Protein AF-A0A9D2B6S1-F1 (afdb_monomer)

Foldseek 3Di:
DDQDDDPPLVVLVVVLVVLDDDDPCPPVPNVLVVDPHSPAAEEEAEQCQLVPVQVVVCVVCVSHHYDYDHPDSSRVSNNSVVVVPDD

pLDDT: mean 92.54, std 6.23, range [56.84, 97.62]

Structure (mmCIF, N/CA/C/O backbone):
data_AF-A0A9D2B6S1-F1
#
_entry.id   AF-A0A9D2B6S1-F1
#
loop_
_atom_site.group_PDB
_atom_site.id
_atom_site.type_symbol
_atom_site.label_atom_id
_atom_site.label_alt_id
_atom_site.label_comp_id
_atom_site.label_asym_id
_atom_site.label_entity_id
_atom_site.label_seq_id
_atom_site.pdbx_PDB_ins_code
_atom_site.Cartn_x
_atom_site.Cartn_y
_atom_site.Cartn_z
_atom_site.occupancy
_atom_site.B_iso_or_equiv
_atom_site.auth_seq_id
_atom_site.auth_comp_id
_atom_site.auth_asym_id
_atom_site.auth_atom_id
_atom_site.pdbx_PDB_model_num
ATOM 1 N N . MET A 1 1 ? 18.350 -8.347 -8.443 1.00 62.94 1 MET A N 1
ATOM 2 C CA . MET A 1 1 ? 17.955 -7.808 -9.768 1.00 62.94 1 MET A CA 1
ATOM 3 C C . MET A 1 1 ? 17.981 -6.286 -9.690 1.00 62.94 1 MET A C 1
ATOM 5 O O . MET A 1 1 ? 17.498 -5.760 -8.698 1.00 62.94 1 MET A O 1
ATOM 9 N N . ARG A 1 2 ? 18.584 -5.581 -10.658 1.00 78.25 2 ARG A N 1
ATOM 10 C CA . ARG A 1 2 ? 18.677 -4.109 -10.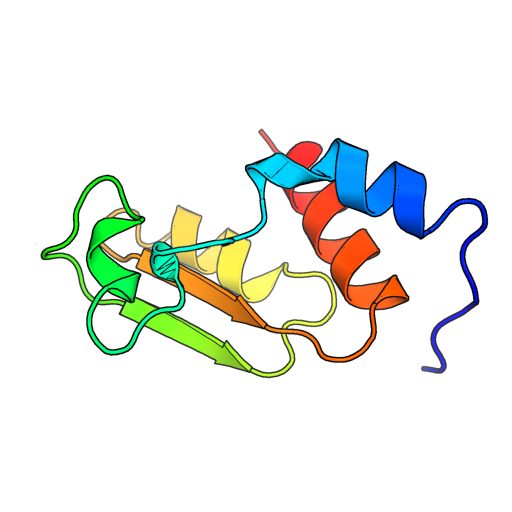639 1.00 78.25 2 ARG A CA 1
ATOM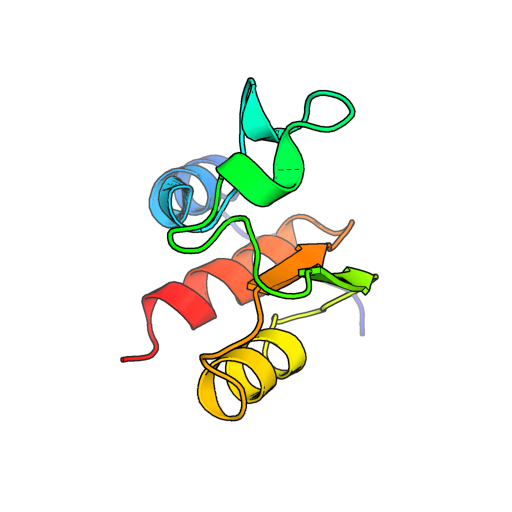 11 C C . ARG A 1 2 ? 17.381 -3.486 -11.193 1.00 78.25 2 ARG A C 1
ATOM 13 O O . ARG A 1 2 ? 17.031 -3.820 -12.327 1.00 78.25 2 ARG A O 1
ATOM 20 N N . PRO A 1 3 ? 16.708 -2.583 -10.460 1.00 81.81 3 PRO A N 1
ATOM 21 C CA . PRO A 1 3 ? 15.554 -1.847 -10.969 1.00 81.81 3 PRO A CA 1
ATOM 22 C C . PRO A 1 3 ? 15.924 -1.035 -12.214 1.00 81.81 3 PRO A C 1
ATOM 24 O O . PRO A 1 3 ? 17.007 -0.446 -12.299 1.00 81.81 3 PRO A O 1
ATOM 27 N N . ARG A 1 4 ? 15.040 -1.030 -13.214 1.00 85.19 4 ARG A N 1
ATOM 28 C CA . ARG A 1 4 ? 15.215 -0.243 -14.440 1.00 85.19 4 ARG A CA 1
ATOM 29 C C . ARG A 1 4 ? 14.447 1.063 -14.298 1.00 85.19 4 ARG A C 1
ATOM 31 O O . ARG A 1 4 ? 13.332 1.082 -13.787 1.00 85.19 4 ARG A O 1
ATOM 38 N N . LYS A 1 5 ? 15.036 2.153 -14.791 1.00 86.12 5 LYS A N 1
ATOM 39 C CA . LYS A 1 5 ? 14.394 3.470 -14.800 1.00 86.12 5 LYS A CA 1
ATOM 40 C C . LYS A 1 5 ? 13.106 3.395 -15.631 1.00 86.12 5 LYS A C 1
ATOM 42 O O . LYS A 1 5 ? 13.153 2.962 -16.781 1.00 86.12 5 LYS A O 1
ATOM 47 N N . LYS A 1 6 ? 11.975 3.803 -15.053 1.00 87.62 6 LYS A N 1
ATOM 48 C CA . LYS A 1 6 ? 10.683 3.879 -15.748 1.00 87.62 6 LYS A CA 1
ATOM 49 C C . LYS A 1 6 ? 10.463 5.287 -16.307 1.00 87.62 6 LYS A C 1
ATOM 51 O O . LYS A 1 6 ? 10.725 6.273 -15.620 1.00 87.62 6 LYS A O 1
ATOM 56 N N . HIS A 1 7 ? 9.972 5.380 -17.542 1.00 90.06 7 HIS A N 1
ATOM 57 C CA . HIS A 1 7 ? 9.521 6.648 -18.121 1.00 90.06 7 HIS A CA 1
ATOM 58 C C . HIS A 1 7 ? 8.269 7.153 -17.391 1.00 90.06 7 HIS A C 1
ATOM 60 O O . HIS A 1 7 ? 7.440 6.346 -16.962 1.00 90.06 7 HIS A O 1
ATOM 66 N N . HIS A 1 8 ? 8.160 8.479 -17.255 1.00 92.31 8 HIS A N 1
ATOM 67 C CA . HIS A 1 8 ? 7.033 9.175 -16.614 1.00 92.31 8 HIS A CA 1
ATOM 68 C C . HIS A 1 8 ? 6.716 8.674 -15.195 1.00 92.31 8 HIS A C 1
ATOM 70 O O . HIS A 1 8 ? 5.556 8.565 -14.810 1.00 92.31 8 HIS A O 1
ATOM 76 N N . LEU A 1 9 ? 7.758 8.351 -14.418 1.00 90.62 9 LEU A N 1
ATOM 77 C CA . LEU A 1 9 ? 7.632 7.807 -13.064 1.00 90.62 9 LEU A CA 1
ATOM 78 C C . LEU A 1 9 ? 6.698 8.646 -12.179 1.00 90.62 9 LEU A C 1
ATOM 80 O O . LEU A 1 9 ? 5.784 8.083 -11.589 1.00 90.62 9 LEU A O 1
ATOM 84 N N . SER A 1 10 ? 6.893 9.967 -12.124 1.00 90.88 10 SER A N 1
ATOM 85 C CA . SER A 1 10 ? 6.096 10.860 -11.272 1.00 90.88 10 SER A CA 1
ATOM 86 C C . SER A 1 10 ? 4.610 10.834 -11.636 1.00 90.88 10 SER A C 1
ATOM 88 O O . SER A 1 10 ? 3.787 10.537 -10.782 1.00 90.88 10 SER A O 1
ATOM 90 N N . GLN A 1 11 ? 4.275 11.018 -12.918 1.00 94.44 11 GLN A N 1
ATOM 91 C CA . GLN A 1 11 ? 2.888 10.992 -13.398 1.00 94.44 11 GLN A CA 1
ATOM 92 C C . GLN A 1 11 ? 2.203 9.644 -13.119 1.00 94.44 11 GLN A C 1
ATOM 94 O O . GLN A 1 11 ? 1.021 9.588 -12.794 1.00 94.44 11 GLN A O 1
ATOM 99 N N . ARG A 1 12 ? 2.941 8.536 -13.243 1.00 95.12 12 ARG A N 1
ATOM 100 C CA . ARG A 1 12 ? 2.405 7.193 -12.979 1.00 95.12 12 ARG A CA 1
ATOM 101 C C . ARG A 1 12 ? 2.203 6.929 -11.489 1.00 95.12 12 ARG A C 1
ATOM 103 O O . ARG A 1 12 ? 1.238 6.270 -11.121 1.00 95.12 12 ARG A O 1
ATOM 110 N N . LEU A 1 13 ? 3.088 7.451 -10.639 1.00 92.44 13 LEU A N 1
ATOM 111 C CA . LEU A 1 13 ? 2.910 7.409 -9.188 1.00 92.44 13 LEU A CA 1
ATOM 112 C C . LEU A 1 13 ? 1.695 8.237 -8.761 1.00 92.44 13 LEU A C 1
ATOM 114 O O . LEU A 1 13 ? 0.889 7.750 -7.976 1.00 92.44 13 LEU A O 1
ATOM 118 N N . GLU A 1 14 ? 1.521 9.432 -9.329 1.00 92.56 14 GLU A N 1
ATOM 119 C CA . GLU A 1 14 ? 0.334 10.269 -9.114 1.00 92.56 14 GLU A CA 1
ATOM 120 C C . GLU A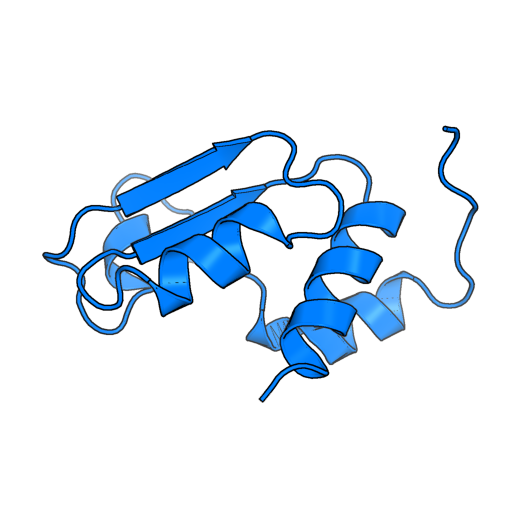 1 14 ? -0.953 9.553 -9.542 1.00 92.56 14 GLU A C 1
ATOM 122 O O . GLU A 1 14 ? -1.933 9.552 -8.800 1.00 92.56 14 GLU A O 1
ATOM 127 N N . ALA A 1 15 ? -0.940 8.862 -10.688 1.00 94.25 15 ALA A N 1
ATOM 128 C CA . ALA A 1 15 ? -2.077 8.063 -11.149 1.00 94.25 15 ALA A CA 1
ATOM 129 C C . ALA A 1 15 ? -2.435 6.907 -10.194 1.00 94.25 15 ALA A C 1
ATOM 131 O O . ALA A 1 15 ? -3.588 6.485 -10.148 1.00 94.25 15 ALA A O 1
ATOM 132 N N . CYS A 1 16 ? -1.471 6.421 -9.407 1.00 94.06 16 CYS A N 1
ATOM 133 C CA . CYS A 1 16 ? -1.688 5.421 -8.360 1.00 94.06 16 CYS A CA 1
ATOM 134 C C . CYS A 1 16 ? -1.867 6.050 -6.965 1.00 94.06 16 CYS A C 1
ATOM 136 O O . CYS A 1 16 ? -1.727 5.355 -5.960 1.00 94.06 16 CYS A O 1
ATOM 138 N N . GLY A 1 17 ? -2.171 7.352 -6.881 1.00 91.62 17 GLY A N 1
ATOM 139 C CA . GLY A 1 17 ? -2.276 8.116 -5.633 1.00 91.62 17 GLY A CA 1
ATOM 140 C C . GLY A 1 17 ? -3.179 7.477 -4.574 1.00 91.62 17 GLY A C 1
ATOM 141 O O . GLY A 1 17 ? -2.858 7.528 -3.391 1.00 91.62 17 GLY A O 1
ATOM 142 N N . ALA A 1 18 ? -4.252 6.803 -5.001 1.00 91.44 18 ALA A N 1
ATOM 143 C CA . ALA A 1 18 ? -5.192 6.105 -4.122 1.00 91.44 18 ALA A CA 1
ATOM 144 C C . ALA A 1 18 ? -4.561 4.952 -3.313 1.00 91.44 18 ALA A C 1
ATOM 146 O O . ALA A 1 18 ? -5.099 4.571 -2.278 1.00 91.44 18 ALA A O 1
ATOM 147 N N . CYS A 1 19 ? -3.427 4.400 -3.757 1.00 92.00 19 CYS A N 1
ATOM 148 C CA . CYS A 1 19 ? -2.711 3.335 -3.051 1.00 92.00 19 CYS A CA 1
ATOM 149 C C . CYS A 1 19 ? -1.742 3.856 -1.980 1.00 92.00 19 CYS A C 1
ATOM 151 O O . CYS A 1 19 ? -1.140 3.054 -1.266 1.00 92.00 19 CYS A O 1
ATOM 153 N N . PHE A 1 20 ? -1.531 5.171 -1.895 1.00 93.75 20 PHE A N 1
ATOM 154 C CA . PHE A 1 20 ? -0.511 5.761 -1.038 1.00 93.75 20 PHE A CA 1
ATOM 155 C C . PHE A 1 20 ? -1.131 6.499 0.142 1.00 93.75 20 PHE A C 1
ATOM 157 O O . PHE A 1 20 ? -1.995 7.356 -0.021 1.00 93.75 20 PHE A O 1
ATOM 164 N N . LEU A 1 21 ? -0.608 6.223 1.336 1.00 92.38 21 LEU A N 1
ATOM 165 C CA . LEU A 1 21 ? -0.854 7.057 2.505 1.00 92.38 21 LEU A CA 1
ATOM 166 C C . LEU A 1 21 ? -0.076 8.368 2.362 1.00 92.38 21 LEU A C 1
ATOM 168 O O . LEU A 1 21 ? 1.118 8.363 2.059 1.00 92.38 21 LEU A O 1
ATOM 172 N N . GLN A 1 22 ? -0.756 9.490 2.580 1.00 88.50 22 GLN A N 1
ATOM 173 C CA . GLN A 1 22 ? -0.187 10.834 2.497 1.00 88.50 22 GLN A CA 1
ATOM 174 C C . GLN A 1 22 ? -0.761 11.724 3.607 1.00 88.50 22 GLN A C 1
ATOM 176 O O . GLN A 1 22 ? -1.787 11.404 4.209 1.00 88.50 22 GLN A O 1
ATOM 181 N N . GLY A 1 23 ? -0.115 12.865 3.854 1.00 90.44 23 GLY A N 1
ATOM 182 C CA . GLY A 1 23 ? -0.625 13.893 4.764 1.00 90.44 23 GLY A CA 1
ATOM 183 C C . GLY A 1 23 ? -0.701 13.439 6.224 1.00 90.44 23 GLY A C 1
ATOM 184 O O . GLY A 1 23 ? 0.200 12.760 6.717 1.00 90.44 23 GLY A O 1
ATOM 185 N N . GLU A 1 24 ? -1.786 13.819 6.906 1.00 87.44 24 GLU A N 1
ATOM 186 C CA . GLU A 1 24 ? -1.986 13.614 8.351 1.00 87.44 24 GLU A CA 1
ATOM 187 C C . GLU A 1 24 ? -1.925 12.139 8.775 1.00 87.44 24 GLU A C 1
ATOM 189 O O . GLU A 1 24 ? -1.583 11.840 9.916 1.00 87.44 24 GLU A O 1
ATOM 194 N N . ALA A 1 25 ? -2.202 11.204 7.859 1.00 88.88 25 ALA A N 1
ATOM 195 C CA . ALA A 1 25 ? -2.085 9.768 8.108 1.00 88.88 25 ALA A CA 1
ATOM 196 C C . ALA A 1 25 ? -0.662 9.341 8.508 1.00 88.88 25 ALA A C 1
ATOM 198 O O . ALA A 1 25 ? -0.497 8.309 9.149 1.00 88.88 25 ALA A O 1
ATOM 199 N N . LEU A 1 26 ? 0.364 10.114 8.134 1.00 89.31 26 LEU A N 1
ATOM 200 C CA . LEU A 1 26 ? 1.766 9.838 8.459 1.00 89.31 26 LEU A CA 1
ATOM 201 C C . LEU A 1 26 ? 2.229 10.509 9.760 1.00 89.31 26 LEU A C 1
ATOM 203 O O . LEU A 1 26 ? 3.381 10.336 10.161 1.00 89.31 26 LEU A O 1
ATOM 207 N N . GLU A 1 27 ? 1.360 11.264 10.434 1.00 93.00 27 GLU A N 1
ATOM 208 C CA . GLU A 1 27 ? 1.673 11.821 11.746 1.00 93.00 27 GLU A CA 1
ATOM 209 C C . GLU A 1 27 ? 1.749 10.723 12.811 1.00 93.00 27 GLU A C 1
ATOM 211 O O . GLU A 1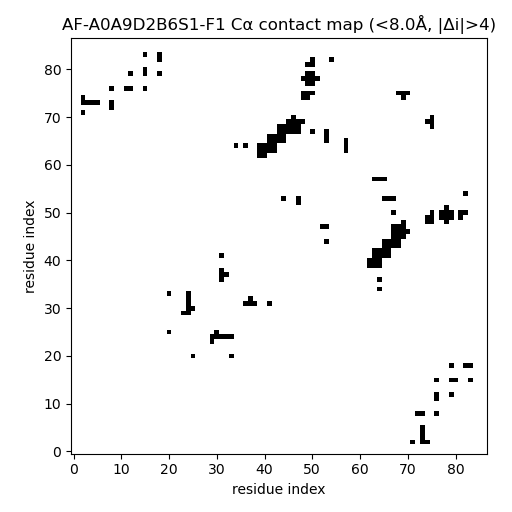 27 ? 1.097 9.674 12.742 1.00 93.00 27 GLU A O 1
ATOM 216 N N . GLN A 1 28 ? 2.554 10.977 13.842 1.00 88.44 28 GLN A N 1
ATOM 217 C CA . GLN A 1 28 ? 2.768 10.024 14.920 1.00 88.44 28 GLN A CA 1
ATOM 218 C C . GLN A 1 28 ? 1.438 9.668 15.602 1.00 88.44 28 GLN A C 1
ATOM 220 O O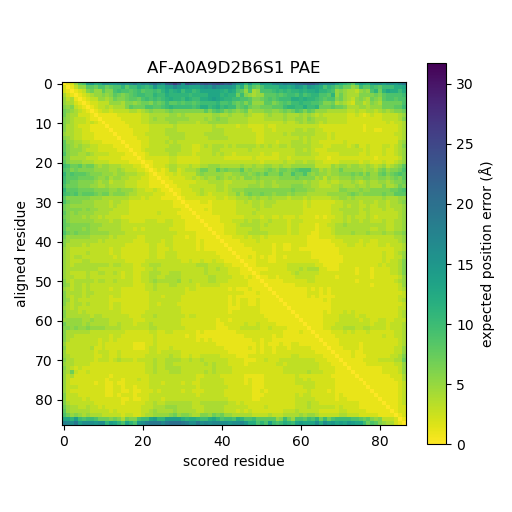 . GLN A 1 28 ? 0.756 10.522 16.161 1.00 88.44 28 GLN A O 1
ATOM 225 N N . GLY A 1 29 ? 1.082 8.383 15.557 1.00 90.06 29 GLY A N 1
ATOM 226 C CA . GLY A 1 29 ? -0.144 7.858 16.162 1.00 90.06 29 GLY A CA 1
ATOM 227 C C . GLY A 1 29 ? -1.410 7.970 15.305 1.00 90.06 29 GLY A C 1
ATOM 228 O O . GLY A 1 29 ? -2.447 7.494 15.760 1.00 90.06 29 GLY A O 1
ATOM 229 N N . LYS A 1 30 ? -1.336 8.538 14.087 1.00 93.69 30 LYS A N 1
ATOM 230 C CA . LYS A 1 30 ? -2.490 8.703 13.178 1.00 93.69 30 LYS A CA 1
ATOM 231 C C . LYS A 1 30 ? -2.623 7.633 12.076 1.00 93.69 30 LYS A C 1
ATOM 233 O O . LYS A 1 30 ? -3.614 7.602 11.350 1.00 93.69 30 LYS A O 1
ATOM 238 N N . LEU A 1 31 ? -1.639 6.740 11.954 1.00 93.12 31 LEU A N 1
ATOM 239 C CA . LEU A 1 31 ? -1.607 5.675 10.941 1.00 93.12 31 LEU A CA 1
ATOM 240 C C . LEU A 1 31 ? -2.861 4.776 10.938 1.00 93.12 31 LEU A C 1
ATOM 242 O O . LEU A 1 31 ? -3.430 4.576 9.864 1.00 93.12 31 LEU A O 1
ATOM 246 N N . PRO A 1 32 ? -3.338 4.245 12.084 1.00 94.44 32 PRO A N 1
ATOM 247 C CA . PRO A 1 32 ? -4.525 3.387 12.095 1.00 94.44 32 PRO A CA 1
ATOM 248 C C . PRO A 1 32 ? -5.794 4.083 11.583 1.00 94.44 32 PRO A C 1
ATOM 250 O O . PRO A 1 32 ? -6.650 3.439 10.984 1.00 94.44 32 PRO A O 1
ATOM 253 N N . GLN A 1 33 ? -5.914 5.399 11.774 1.00 94.75 33 GLN A N 1
ATOM 254 C CA . GLN A 1 33 ? -7.083 6.190 11.377 1.00 94.75 33 GLN A CA 1
ATOM 255 C C . GLN A 1 33 ? -7.215 6.339 9.857 1.00 94.75 33 GLN A C 1
ATOM 257 O O . GLN A 1 33 ? -8.271 6.743 9.379 1.00 94.75 33 GLN A O 1
ATOM 262 N N . ALA A 1 34 ? -6.178 5.988 9.093 1.00 92.69 34 ALA A N 1
ATOM 263 C CA . ALA A 1 34 ? -6.238 5.962 7.637 1.00 92.69 34 ALA A CA 1
ATOM 264 C C . ALA A 1 34 ? -6.992 4.743 7.072 1.00 92.69 34 ALA A C 1
ATOM 266 O O . ALA A 1 34 ? -7.249 4.688 5.869 1.00 92.69 34 ALA A O 1
ATOM 267 N N . PHE A 1 35 ? -7.338 3.765 7.915 1.00 93.81 35 PHE A N 1
ATOM 268 C CA . PHE A 1 35 ? -8.010 2.535 7.507 1.00 93.81 35 PHE A CA 1
ATOM 269 C C . PHE A 1 35 ? -9.501 2.545 7.865 1.00 93.81 35 PHE A C 1
ATOM 271 O O . PHE A 1 35 ? -9.888 3.147 8.868 1.00 93.81 35 PHE A O 1
ATOM 278 N N . PRO A 1 36 ? -10.350 1.811 7.116 1.00 92.69 36 PRO A N 1
ATOM 279 C CA . PRO A 1 36 ? -11.777 1.694 7.426 1.00 92.69 36 PRO A CA 1
ATOM 280 C C . PRO A 1 36 ? -12.069 1.131 8.823 1.00 92.69 36 PRO A C 1
ATOM 282 O O . PRO A 1 36 ? -13.069 1.497 9.436 1.00 92.69 36 PRO A O 1
ATOM 285 N N . ASN A 1 37 ? -11.200 0.251 9.335 1.00 95.62 37 ASN A N 1
ATOM 286 C CA . ASN A 1 37 ? -11.276 -0.275 10.694 1.00 95.62 37 ASN A CA 1
ATOM 287 C C . ASN A 1 37 ? -10.001 0.081 11.482 1.00 95.62 37 ASN A C 1
ATOM 289 O O . ASN A 1 37 ? -9.052 -0.706 11.491 1.00 95.62 37 ASN A O 1
ATOM 293 N N . PRO A 1 38 ? -9.963 1.233 12.175 1.00 95.56 38 PRO A N 1
ATOM 294 C CA . PRO A 1 38 ? -8.776 1.668 12.914 1.00 95.56 38 PRO A CA 1
ATOM 295 C C . PRO A 1 38 ? -8.406 0.788 14.114 1.00 95.56 38 PRO A C 1
ATOM 297 O O . PRO A 1 38 ? -7.286 0.874 14.608 1.00 95.56 38 PRO A O 1
ATOM 300 N N . ALA A 1 39 ? -9.338 -0.032 14.614 1.00 96.31 39 ALA A N 1
ATOM 301 C CA . ALA A 1 39 ? -9.104 -0.920 15.753 1.00 96.31 39 ALA A CA 1
ATOM 302 C C . ALA A 1 39 ? -8.487 -2.271 15.345 1.00 96.31 39 ALA A C 1
ATOM 304 O O . ALA A 1 39 ? -8.051 -3.030 16.212 1.00 96.31 39 ALA A O 1
ATOM 305 N N . ALA A 1 40 ? -8.459 -2.585 14.046 1.00 97.00 40 ALA A N 1
ATOM 306 C CA . ALA A 1 40 ? -7.835 -3.799 13.542 1.00 97.00 40 ALA A CA 1
ATOM 307 C C . ALA A 1 40 ? -6.301 -3.760 13.701 1.00 97.00 40 ALA A C 1
ATOM 309 O O . ALA A 1 40 ? -5.694 -2.689 13.580 1.00 97.00 40 ALA A O 1
ATOM 310 N N . PRO A 1 41 ? -5.653 -4.920 13.921 1.00 97.06 41 PRO A N 1
ATOM 311 C CA . PRO A 1 41 ? -4.198 -5.033 13.914 1.00 97.06 41 PRO A CA 1
ATOM 312 C C . PRO A 1 41 ? -3.581 -4.442 12.644 1.00 97.06 41 PRO A C 1
ATOM 31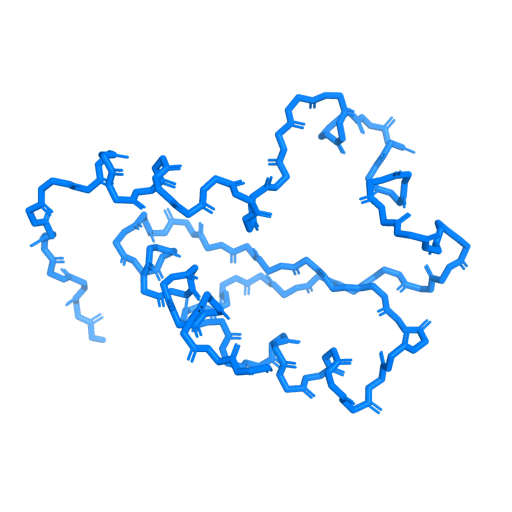4 O O . PRO A 1 41 ? -4.033 -4.727 11.535 1.00 97.06 41 PRO A O 1
ATOM 317 N N . LEU A 1 42 ? -2.532 -3.634 12.809 1.00 96.12 42 LEU A N 1
ATOM 318 C CA . LEU A 1 42 ? -1.784 -3.033 11.708 1.00 96.12 42 LEU A CA 1
ATOM 319 C C . LEU A 1 42 ? -0.476 -3.793 11.482 1.00 96.12 42 LEU A C 1
ATOM 321 O O . LEU A 1 42 ? 0.368 -3.875 12.374 1.00 96.12 42 LEU A O 1
ATOM 325 N N . HIS A 1 43 ? -0.296 -4.308 10.272 1.00 97.12 43 HIS A N 1
ATOM 326 C CA . HIS A 1 43 ? 0.876 -5.060 9.848 1.00 97.12 43 HIS A CA 1
ATOM 327 C C . HIS A 1 43 ? 1.678 -4.257 8.824 1.00 97.12 43 HIS A C 1
ATOM 329 O O . HIS A 1 43 ? 1.122 -3.690 7.885 1.00 97.12 43 HIS A O 1
ATOM 335 N N . LEU A 1 44 ? 2.999 -4.223 8.998 1.00 95.75 44 LEU A N 1
ATOM 336 C CA . LEU A 1 44 ? 3.916 -3.500 8.121 1.00 95.75 44 LEU A CA 1
ATOM 337 C C . LEU A 1 44 ? 4.860 -4.472 7.411 1.00 95.75 44 LEU A C 1
ATOM 339 O O . LEU A 1 44 ? 5.596 -5.215 8.059 1.00 95.75 44 LEU A O 1
ATOM 343 N N . GLU A 1 45 ? 4.886 -4.417 6.084 1.00 97.25 45 GLU A N 1
ATOM 344 C CA . GLU A 1 45 ? 5.901 -5.067 5.259 1.00 97.25 45 GLU A CA 1
ATOM 345 C C . GLU A 1 45 ? 6.984 -4.052 4.870 1.00 97.25 45 GLU A C 1
ATOM 347 O O . GLU A 1 45 ? 6.730 -3.104 4.124 1.00 97.25 45 GLU A O 1
ATOM 352 N N . LEU A 1 46 ? 8.209 -4.257 5.362 1.00 96.69 46 LEU A N 1
ATOM 353 C CA . LEU A 1 46 ? 9.377 -3.459 4.986 1.00 96.69 46 LEU A CA 1
ATOM 354 C C . LEU A 1 46 ? 10.104 -4.105 3.804 1.00 96.69 46 LEU A C 1
ATOM 356 O O . LEU A 1 46 ? 10.568 -5.238 3.907 1.00 96.69 46 LEU A O 1
ATOM 360 N N . GLY A 1 47 ? 10.258 -3.366 2.707 1.00 95.88 47 GLY A N 1
ATOM 361 C CA . GLY A 1 47 ? 10.854 -3.887 1.476 1.00 95.88 47 GLY A CA 1
ATOM 362 C C . GLY A 1 47 ? 9.886 -4.793 0.720 1.00 95.88 47 GLY A C 1
ATOM 363 O O . GLY A 1 47 ? 10.221 -5.933 0.404 1.00 95.88 47 GLY A O 1
ATOM 364 N N . CYS A 1 48 ? 8.681 -4.292 0.438 1.00 95.31 48 CYS A N 1
ATOM 365 C CA . CYS A 1 48 ? 7.600 -5.093 -0.140 1.00 95.31 48 CYS A CA 1
ATOM 366 C C . CYS A 1 48 ? 7.811 -5.499 -1.608 1.00 95.31 48 CYS A C 1
ATOM 368 O O . CYS A 1 48 ? 7.018 -6.261 -2.177 1.00 95.31 48 CYS A O 1
ATOM 370 N N . GLY A 1 49 ? 8.858 -4.984 -2.264 1.00 94.81 49 GLY A N 1
ATOM 371 C CA . GLY A 1 49 ? 9.109 -5.253 -3.668 1.00 94.81 49 GLY A CA 1
ATOM 372 C C . GLY A 1 49 ? 7.889 -4.881 -4.514 1.00 94.81 49 GLY A C 1
ATOM 373 O O . GLY A 1 49 ? 7.412 -3.754 -4.486 1.00 94.81 49 GLY A O 1
ATOM 374 N N . LYS A 1 50 ? 7.337 -5.847 -5.254 1.00 93.56 50 LYS A N 1
ATOM 375 C CA . LYS A 1 50 ? 6.151 -5.635 -6.108 1.00 93.56 50 LYS A CA 1
ATOM 376 C C . LYS A 1 50 ? 4.810 -5.774 -5.366 1.00 93.56 50 LYS A C 1
ATOM 378 O O . LYS A 1 50 ? 3.791 -6.001 -6.014 1.00 93.56 50 LYS A O 1
ATOM 383 N N . GLY A 1 51 ? 4.804 -5.735 -4.032 1.00 93.75 51 GLY A N 1
ATOM 384 C CA . GLY A 1 51 ? 3.594 -5.678 -3.198 1.00 93.75 51 GLY A CA 1
ATOM 385 C C . GLY A 1 51 ? 2.749 -6.956 -3.129 1.00 93.75 51 GLY A C 1
ATOM 386 O O . GLY A 1 51 ? 1.653 -6.939 -2.575 1.00 93.75 51 GLY A O 1
ATOM 387 N N . GLN A 1 52 ? 3.221 -8.078 -3.683 1.00 94.44 52 GLN A N 1
ATOM 388 C CA . GLN A 1 52 ? 2.421 -9.306 -3.770 1.00 94.44 52 GLN A CA 1
ATOM 389 C C . GLN A 1 52 ? 2.114 -9.919 -2.400 1.00 94.44 52 GLN A C 1
ATOM 391 O O . GLN A 1 52 ? 1.026 -10.460 -2.216 1.00 94.44 52 GLN A O 1
ATOM 396 N N . PHE A 1 53 ? 3.063 -9.868 -1.466 1.00 95.25 53 PHE A N 1
ATOM 397 C CA . PHE A 1 53 ? 2.891 -10.481 -0.155 1.00 95.25 53 PHE A CA 1
ATOM 398 C C . PHE A 1 53 ? 1.793 -9.768 0.640 1.00 95.25 53 PHE A C 1
ATOM 400 O O . PHE A 1 53 ? 0.782 -10.399 0.946 1.00 95.25 53 PHE A O 1
ATOM 407 N N . SER A 1 54 ? 1.929 -8.456 0.877 1.00 95.50 54 SER A N 1
ATOM 408 C CA . SER A 1 54 ? 0.898 -7.665 1.566 1.00 95.50 54 SER A CA 1
ATOM 409 C C . SER A 1 54 ? -0.479 -7.769 0.910 1.00 95.50 54 SER A C 1
ATOM 411 O O . SER A 1 54 ? -1.464 -7.945 1.617 1.00 95.50 54 SER A O 1
ATOM 413 N N . TYR A 1 55 ? -0.566 -7.746 -0.427 1.00 94.69 55 TYR A N 1
ATOM 414 C CA . TYR A 1 55 ? -1.848 -7.920 -1.122 1.00 94.69 55 TYR A CA 1
ATOM 415 C C . TYR A 1 55 ? -2.505 -9.270 -0.803 1.00 94.69 55 TYR A C 1
ATOM 417 O O . TYR A 1 55 ? -3.664 -9.321 -0.399 1.00 94.69 55 TYR A O 1
ATOM 425 N N . GLN A 1 56 ? -1.765 -10.375 -0.935 1.00 96.12 56 GLN A N 1
ATOM 426 C CA . GLN A 1 56 ? -2.318 -11.699 -0.642 1.00 96.12 56 GLN A CA 1
ATOM 427 C C . GLN A 1 56 ? -2.662 -11.873 0.838 1.00 96.12 56 GLN A C 1
ATOM 429 O O . GLN A 1 56 ? -3.614 -12.576 1.167 1.00 96.12 56 GLN A O 1
ATOM 434 N N . M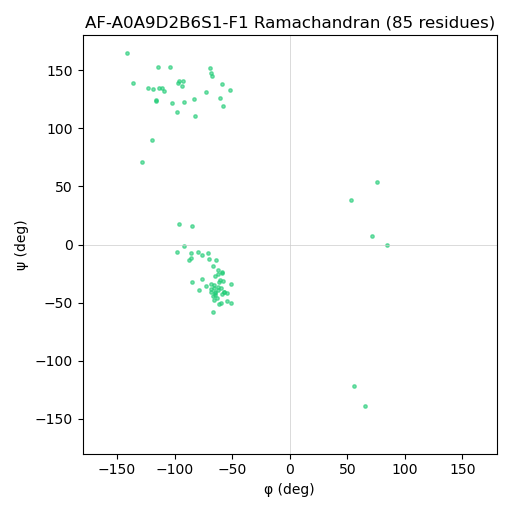ET A 1 57 ? -1.881 -11.270 1.734 1.00 97.00 57 MET A N 1
ATOM 435 C CA . MET A 1 57 ? -2.160 -11.312 3.165 1.00 97.00 57 MET A CA 1
ATOM 436 C C . MET A 1 57 ? -3.415 -10.511 3.515 1.00 97.00 57 MET A C 1
ATOM 438 O O . MET A 1 57 ? -4.242 -11.028 4.255 1.00 97.00 57 MET A O 1
ATOM 442 N N . ALA A 1 58 ? -3.619 -9.338 2.911 1.00 95.12 58 ALA A N 1
ATOM 443 C CA . ALA A 1 58 ? -4.844 -8.555 3.070 1.00 95.12 58 ALA A CA 1
ATOM 444 C C . ALA A 1 58 ? -6.089 -9.301 2.559 1.00 95.12 58 ALA A C 1
ATOM 446 O O . ALA A 1 58 ? -7.143 -9.239 3.182 1.00 95.12 58 ALA A O 1
ATOM 447 N N . GLN A 1 59 ? -5.970 -10.067 1.468 1.00 95.25 59 GLN A N 1
ATOM 448 C CA . GLN A 1 59 ? -7.067 -10.917 0.987 1.00 95.25 59 GLN A CA 1
ATOM 449 C C . GLN A 1 59 ? -7.372 -12.096 1.918 1.00 95.25 59 GLN A C 1
ATOM 451 O O . GLN A 1 59 ? -8.529 -12.479 2.070 1.00 95.25 59 GLN A O 1
ATOM 456 N N . ARG A 1 60 ? -6.337 -12.707 2.508 1.00 97.56 60 ARG A N 1
ATOM 457 C CA . ARG A 1 60 ? -6.491 -13.842 3.434 1.00 97.56 60 ARG A CA 1
ATOM 458 C C . ARG A 1 60 ? -6.976 -13.412 4.817 1.00 97.56 60 ARG A C 1
ATOM 460 O O . ARG A 1 60 ? -7.644 -14.204 5.470 1.00 97.56 60 ARG A O 1
ATOM 467 N N . HIS A 1 61 ? -6.632 -12.194 5.228 1.00 97.06 61 HIS A N 1
ATOM 468 C CA . HIS A 1 61 ? -6.929 -11.620 6.537 1.00 97.06 61 HIS A CA 1
ATOM 469 C C . HIS A 1 61 ? -7.600 -10.246 6.393 1.00 97.06 61 HIS A C 1
ATOM 471 O O . HIS A 1 61 ? -6.967 -9.223 6.674 1.00 97.06 61 HIS A O 1
ATOM 477 N N . PRO A 1 62 ? -8.870 -10.191 5.944 1.00 95.69 62 PRO A N 1
ATOM 478 C CA . PRO A 1 62 ? -9.620 -8.937 5.825 1.00 95.69 62 PRO A CA 1
ATOM 479 C C . PRO A 1 62 ? -9.864 -8.243 7.177 1.00 95.69 62 PRO A C 1
ATOM 481 O O . PRO A 1 62 ? -10.275 -7.086 7.220 1.00 95.69 62 PRO A O 1
ATOM 484 N N . GLU A 1 63 ? -9.628 -8.939 8.290 1.00 97.06 63 GLU A N 1
ATOM 485 C CA . GLU A 1 63 ? -9.687 -8.412 9.649 1.00 97.06 63 GLU A CA 1
ATOM 486 C C . GLU A 1 63 ? -8.440 -7.616 10.071 1.00 97.06 63 GLU A C 1
ATOM 488 O O . GLU A 1 63 ? -8.442 -7.034 11.157 1.00 97.06 63 GLU A O 1
ATOM 493 N N . TRP A 1 64 ? -7.384 -7.588 9.250 1.00 97.62 64 TRP A N 1
ATOM 494 C CA . TRP A 1 64 ? -6.138 -6.859 9.507 1.00 97.62 64 TRP A CA 1
ATOM 495 C C . TRP A 1 64 ? -5.925 -5.722 8.506 1.00 97.62 64 TRP A C 1
ATOM 497 O O . TRP A 1 64 ? -6.337 -5.783 7.349 1.00 97.62 64 TRP A O 1
ATOM 507 N N . ASN A 1 65 ? -5.199 -4.697 8.945 1.00 97.12 65 ASN A N 1
ATOM 508 C CA . ASN A 1 65 ? -4.727 -3.612 8.097 1.00 97.12 65 ASN A CA 1
ATOM 509 C C . ASN A 1 65 ? -3.281 -3.878 7.667 1.00 97.12 65 ASN A C 1
ATOM 511 O O . ASN A 1 65 ? -2.454 -4.280 8.486 1.00 97.12 65 ASN A O 1
ATOM 515 N N . PHE A 1 66 ? -2.950 -3.596 6.407 1.00 96.69 66 PHE A N 1
ATOM 516 C CA . PHE A 1 66 ? -1.601 -3.772 5.869 1.00 96.69 66 PHE A CA 1
ATOM 517 C C . PHE A 1 66 ? -1.046 -2.470 5.300 1.00 96.69 66 PHE A C 1
ATOM 519 O O . PHE A 1 66 ? -1.711 -1.779 4.530 1.00 96.69 66 PHE A O 1
ATOM 526 N N . ILE A 1 67 ? 0.209 -2.176 5.632 1.00 96.00 67 ILE A N 1
ATOM 527 C CA . ILE A 1 67 ? 1.029 -1.159 4.973 1.00 96.00 67 ILE A CA 1
ATOM 528 C C . ILE A 1 67 ? 2.234 -1.858 4.365 1.00 96.00 67 ILE A C 1
ATOM 530 O O . ILE A 1 67 ? 2.908 -2.648 5.021 1.00 96.00 67 ILE A O 1
ATOM 534 N N . ALA A 1 68 ? 2.532 -1.526 3.117 1.00 96.31 68 ALA A N 1
ATOM 535 C CA . ALA A 1 68 ? 3.690 -2.028 2.402 1.00 96.31 68 ALA A CA 1
ATOM 536 C C . ALA A 1 68 ? 4.615 -0.851 2.072 1.00 96.31 68 ALA A C 1
ATOM 538 O O . ALA A 1 68 ? 4.188 0.110 1.435 1.00 96.31 68 ALA A O 1
ATOM 539 N N . ME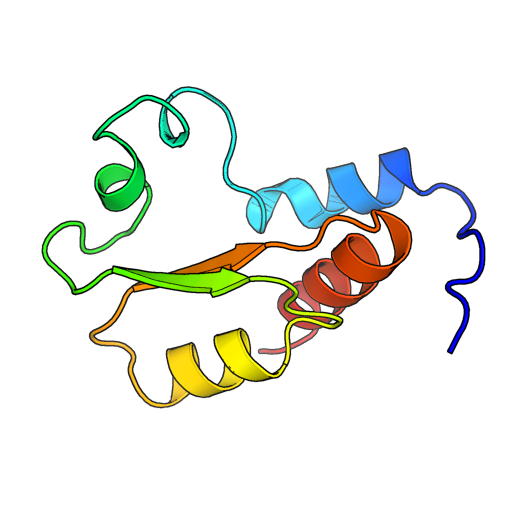T A 1 69 ? 5.875 -0.914 2.505 1.00 95.94 69 MET A N 1
ATOM 540 C CA . MET A 1 69 ? 6.872 0.131 2.267 1.00 95.94 69 MET A CA 1
ATOM 541 C C . MET A 1 69 ? 7.988 -0.369 1.355 1.00 95.94 69 MET A C 1
ATOM 543 O O . MET A 1 69 ? 8.560 -1.437 1.569 1.00 95.94 69 MET A O 1
ATOM 547 N N . GLU A 1 70 ? 8.358 0.451 0.378 1.00 95.56 70 GLU A N 1
ATOM 548 C CA . GLU A 1 70 ? 9.482 0.210 -0.523 1.00 95.56 70 GLU A CA 1
ATOM 549 C C . GLU A 1 70 ? 10.281 1.504 -0.690 1.00 95.56 70 GLU A C 1
ATOM 551 O O . GLU A 1 70 ? 9.718 2.591 -0.805 1.00 95.56 70 GLU A O 1
ATOM 556 N N . ARG A 1 71 ? 11.611 1.389 -0.691 1.00 95.00 71 ARG A N 1
ATOM 557 C CA . ARG A 1 71 ? 12.516 2.534 -0.834 1.00 95.00 71 ARG A CA 1
ATOM 558 C C . ARG A 1 71 ? 12.756 2.887 -2.297 1.00 95.00 71 ARG A C 1
ATOM 560 O O . ARG A 1 71 ? 13.015 4.044 -2.604 1.00 95.00 71 ARG A O 1
ATOM 567 N N . GLU A 1 72 ? 12.743 1.899 -3.187 1.00 94.94 72 GLU A N 1
ATOM 568 C CA . GLU A 1 72 ? 12.980 2.092 -4.614 1.00 94.94 72 GLU A CA 1
ATOM 569 C C . GLU A 1 72 ? 11.696 2.547 -5.337 1.00 94.94 72 GLU A C 1
ATOM 571 O O . GLU A 1 72 ? 10.785 1.738 -5.537 1.00 94.94 72 GLU A O 1
ATOM 576 N N . PRO A 1 73 ? 11.614 3.801 -5.827 1.00 93.50 73 PRO A N 1
ATOM 577 C CA . PRO A 1 73 ? 10.379 4.341 -6.403 1.00 93.50 73 PRO A CA 1
ATOM 578 C C . PRO A 1 73 ? 9.878 3.577 -7.632 1.00 93.50 73 PRO A C 1
ATOM 580 O O . PRO A 1 73 ? 8.677 3.487 -7.871 1.00 93.50 73 PRO A O 1
ATOM 583 N N . THR A 1 74 ? 10.789 3.011 -8.431 1.00 94.88 74 THR A N 1
ATOM 584 C CA . THR A 1 74 ? 10.406 2.231 -9.619 1.00 94.88 74 THR A CA 1
ATOM 585 C C . THR A 1 74 ? 9.719 0.915 -9.258 1.00 94.88 74 THR A C 1
ATOM 587 O O . THR A 1 74 ? 8.798 0.495 -9.961 1.00 94.88 74 THR A O 1
ATOM 590 N N . VAL A 1 75 ? 10.138 0.305 -8.149 1.00 94.75 75 VAL A N 1
ATOM 591 C CA . VAL A 1 75 ? 9.570 -0.929 -7.600 1.00 94.75 75 VAL A CA 1
ATOM 592 C C . VAL A 1 75 ? 8.277 -0.624 -6.842 1.00 94.75 75 VAL A C 1
ATOM 594 O O . VAL A 1 75 ? 7.287 -1.324 -7.028 1.00 94.75 75 VAL A O 1
ATOM 597 N N . MET A 1 76 ? 8.233 0.486 -6.100 1.00 95.06 76 MET A N 1
ATOM 598 C CA . MET A 1 76 ? 7.006 0.997 -5.481 1.00 95.06 76 MET A CA 1
ATOM 599 C C . MET A 1 76 ? 5.905 1.249 -6.523 1.00 95.06 76 MET A C 1
ATOM 601 O O . MET A 1 76 ? 4.750 0.888 -6.309 1.00 95.06 76 MET A O 1
ATOM 605 N N . LEU A 1 77 ? 6.264 1.799 -7.688 1.00 95.31 77 LEU A N 1
ATOM 606 C CA . LEU A 1 77 ? 5.325 1.957 -8.796 1.00 95.31 77 LEU A CA 1
ATOM 607 C C . LEU A 1 77 ? 4.842 0.604 -9.349 1.00 95.31 77 LEU A C 1
ATOM 609 O O . LEU A 1 77 ? 3.656 0.466 -9.621 1.00 95.31 77 LEU A O 1
ATOM 613 N N . ASP A 1 78 ? 5.726 -0.393 -9.508 1.00 94.62 78 ASP A N 1
ATOM 614 C CA . ASP A 1 78 ? 5.303 -1.756 -9.891 1.00 94.62 78 ASP A CA 1
ATOM 615 C C . ASP A 1 78 ? 4.278 -2.331 -8.899 1.00 94.62 78 ASP A C 1
ATOM 617 O O . ASP A 1 78 ? 3.323 -2.984 -9.318 1.00 94.62 78 ASP A O 1
ATOM 621 N N . ALA A 1 79 ? 4.474 -2.103 -7.597 1.00 95.12 79 ALA A N 1
ATOM 622 C CA . ALA A 1 79 ? 3.553 -2.558 -6.561 1.00 95.12 79 ALA A CA 1
ATOM 623 C C . ALA A 1 79 ? 2.186 -1.868 -6.659 1.00 95.12 79 ALA A C 1
ATOM 625 O O . ALA A 1 79 ? 1.159 -2.545 -6.654 1.00 95.12 79 ALA A O 1
ATOM 626 N N . ALA A 1 80 ? 2.170 -0.540 -6.791 1.00 94.69 80 ALA A N 1
ATOM 627 C CA . ALA A 1 80 ? 0.936 0.236 -6.854 1.00 94.69 80 ALA A CA 1
ATOM 628 C C . ALA A 1 80 ? 0.129 -0.056 -8.132 1.00 94.69 80 ALA A C 1
ATOM 630 O O . ALA A 1 80 ? -1.069 -0.317 -8.059 1.00 94.69 80 ALA A O 1
ATOM 631 N N . GLU A 1 81 ? 0.783 -0.124 -9.297 1.00 94.75 81 GLU A N 1
ATOM 632 C CA . GLU A 1 81 ? 0.121 -0.490 -10.559 1.00 94.75 81 GLU A CA 1
ATOM 633 C C . GLU A 1 81 ? -0.457 -1.905 -10.504 1.00 94.75 81 GLU A C 1
ATOM 635 O O . GLU A 1 81 ? -1.558 -2.154 -10.994 1.00 94.75 81 GLU A O 1
ATOM 640 N N . ARG A 1 82 ? 0.265 -2.841 -9.878 1.00 93.06 82 ARG A N 1
ATOM 641 C CA . ARG A 1 82 ? -0.231 -4.200 -9.668 1.00 93.06 82 ARG A CA 1
ATOM 642 C C . ARG A 1 82 ? -1.448 -4.223 -8.746 1.00 93.06 82 ARG A C 1
ATOM 644 O O . ARG A 1 82 ? -2.357 -5.009 -8.992 1.00 93.06 82 ARG A O 1
ATOM 651 N N . LEU A 1 83 ? -1.452 -3.422 -7.684 1.00 91.50 83 LEU A N 1
ATOM 652 C CA . LEU A 1 83 ? -2.589 -3.327 -6.773 1.00 91.50 83 LEU A CA 1
ATOM 653 C C . LEU A 1 83 ? -3.827 -2.792 -7.505 1.00 91.50 83 LEU A C 1
ATOM 655 O O . LEU A 1 83 ? -4.879 -3.406 -7.418 1.00 91.50 83 LEU A O 1
ATOM 659 N N . MET A 1 84 ? -3.670 -1.730 -8.300 1.00 91.06 84 MET A N 1
ATOM 660 C CA . MET A 1 84 ? -4.748 -1.139 -9.106 1.00 91.06 84 MET A CA 1
ATOM 661 C C . MET A 1 84 ? -5.279 -2.065 -10.211 1.00 91.06 84 MET A C 1
ATOM 663 O O . MET A 1 84 ? -6.420 -1.920 -10.639 1.00 91.06 84 MET A O 1
ATOM 667 N N . ALA A 1 85 ? -4.449 -2.983 -10.715 1.00 91.00 85 ALA A N 1
ATOM 668 C CA . ALA A 1 85 ? -4.821 -3.915 -11.780 1.00 91.00 85 ALA A CA 1
ATOM 669 C C . ALA A 1 85 ? -5.475 -5.212 -11.276 1.00 91.00 85 ALA A C 1
ATOM 671 O O . ALA A 1 85 ? -5.999 -5.977 -12.087 1.00 91.00 85 ALA A O 1
ATOM 672 N N . GLN A 1 86 ? -5.396 -5.505 -9.976 1.00 80.38 86 GLN A N 1
ATOM 673 C CA . GLN A 1 86 ? -6.020 -6.691 -9.400 1.00 80.38 86 GLN A CA 1
ATOM 674 C C . GLN A 1 86 ? -7.436 -6.354 -8.891 1.00 80.38 86 GLN A C 1
AT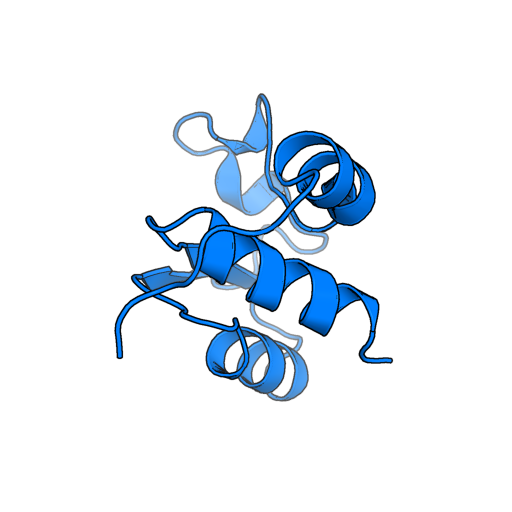OM 676 O O . GLN A 1 86 ? -7.629 -5.259 -8.366 1.00 80.38 86 GLN A O 1
ATOM 681 N N . PRO A 1 87 ? -8.418 -7.257 -9.077 1.00 56.84 87 PRO A N 1
ATOM 682 C CA . PRO A 1 87 ? -9.796 -7.056 -8.629 1.00 56.84 87 PRO A CA 1
ATOM 683 C C . PRO A 1 87 ? -9.944 -7.098 -7.103 1.00 56.84 87 PRO A C 1
ATOM 685 O O . PRO A 1 87 ? -9.050 -7.660 -6.414 1.00 56.84 87 PRO A O 1
#

Secondary structure (DSSP, 8-state):
-PPPPPTTHHHHHHHTGGGS--GGGGSTTTGGGGSS-TTSPEEEEES-TTSHHHHHHHHH-TTSEEEEE-S-HHHHHHHHHHHHH--

Sequence (87 aa):
MRPRKKHHLSQRLEACGACFLQGEALEQGKLPQAFPNPAAPLHLELGCGKGQFSYQMAQRHPEWNFIAMEREPTVMLDAAERLMAQP

Solvent-accessible surface area (backbone atoms only — not comparable to full-atom values): 5336 Å² total; per-residue (Å²): 136,84,87,65,92,60,84,64,51,66,65,54,45,59,74,37,44,90,77,54,90,63,72,70,36,72,40,92,90,30,51,48,71,70,44,100,58,48,86,37,58,77,46,78,40,81,66,36,52,57,35,60,64,57,52,54,47,39,70,75,35,75,73,41,42,75,47,72,40,53,88,52,68,62,41,38,42,48,15,38,55,48,55,74,72,50,135

Radius of gyration: 13.36 Å; Cα contacts (8 Å, |Δi|>4): 99; chains: 1; bounding box: 30×28×34 Å

Nearest PDB structures (foldseek):
  1p91-assembly1_A  TM=6.217E-01  e=6.513E-03  Escherichia coli
  8owx-assembly1_A  TM=4.710E-01  e=4.082E-02  Homo sapiens
  7f1e-assembly1_A  TM=5.179E-01  e=9.571E-02  Homo sapiens
  3ntv-assembly1_B  TM=5.215E-01  e=1.843E-01  Staphylococcus aureus subsp. aureus MW2
  7f1e-assembly2_B  TM=4.945E-01  e=1.418E-01  Homo sapiens

Mean predicted aligned error: 3.52 Å

Organism: NCBI:txid2838465

InterPro domains:
  IPR003358 tRNA (guanine-N-7) methyltransferase, Trmb type [PF02390] (40-82)
  IPR003358 tRNA (guanine-N-7) methyltransferase, Trmb type [PS51625] (1-87)
  IPR029063 S-adenosyl-L-methionine-dependent methyltransferase superfamily [G3DSA:3.40.50.150] (1-87)
  IPR029063 S-adenosyl-L-methionine-dependent methyltransferase superfamily [SSF53335] (34-83)